Protein AF-K6H5B5-F1 (afdb_monomer)

Organism: NCBI:txid1206767

Structure (mmCIF, N/CA/C/O backbone):
data_AF-K6H5B5-F1
#
_entry.id   AF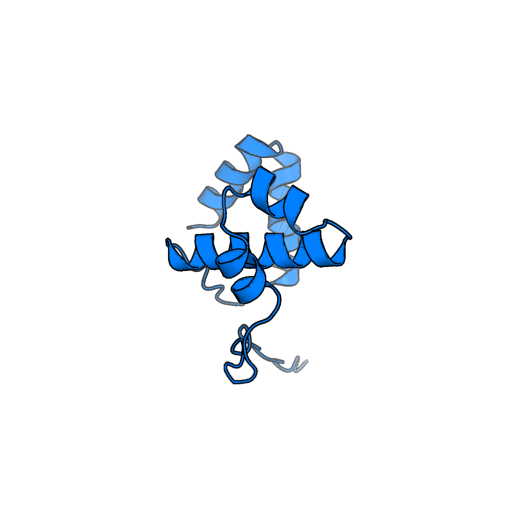-K6H5B5-F1
#
loop_
_atom_site.group_PDB
_atom_site.id
_atom_site.type_symbol
_atom_site.label_atom_id
_atom_site.label_alt_id
_atom_site.label_comp_id
_atom_site.label_asym_id
_atom_site.label_entity_id
_atom_site.label_seq_id
_atom_site.pdbx_PDB_ins_code
_atom_site.Cartn_x
_atom_site.Cartn_y
_atom_site.Cartn_z
_atom_site.occupancy
_atom_site.B_iso_or_equiv
_atom_site.auth_seq_id
_atom_site.auth_comp_id
_atom_site.auth_asym_id
_atom_site.auth_atom_id
_atom_site.pdbx_PDB_model_num
ATOM 1 N N . MET A 1 1 ? 9.697 7.906 -14.577 1.00 63.16 1 MET A N 1
ATOM 2 C CA . MET A 1 1 ? 10.777 6.985 -14.190 1.00 63.16 1 MET A CA 1
ATOM 3 C C . MET A 1 1 ? 11.055 6.104 -15.389 1.00 63.16 1 MET A C 1
ATOM 5 O O . MET A 1 1 ? 10.096 5.621 -15.984 1.00 63.16 1 MET A O 1
ATOM 9 N N . ARG A 1 2 ? 12.317 5.994 -15.797 1.00 74.75 2 ARG A N 1
ATOM 10 C CA . ARG A 1 2 ? 12.761 5.108 -16.884 1.00 74.75 2 ARG A CA 1
ATOM 11 C C . ARG A 1 2 ? 13.079 3.713 -16.332 1.00 74.75 2 ARG A C 1
ATOM 13 O O . ARG A 1 2 ? 13.318 3.569 -15.139 1.00 74.75 2 ARG A O 1
ATOM 20 N N . GLU A 1 3 ? 13.104 2.703 -17.197 1.00 70.75 3 GLU A N 1
ATOM 21 C CA . GLU A 1 3 ? 13.356 1.297 -16.833 1.00 70.75 3 GLU A CA 1
ATOM 22 C C . GLU A 1 3 ? 14.660 1.104 -16.036 1.00 70.75 3 GLU A C 1
ATOM 24 O O . GLU A 1 3 ? 14.639 0.533 -14.950 1.00 70.75 3 GLU A O 1
ATOM 29 N N . ALA A 1 4 ? 15.764 1.703 -16.495 1.00 73.94 4 ALA A N 1
ATOM 30 C CA . ALA A 1 4 ? 17.057 1.645 -15.804 1.00 73.94 4 ALA A CA 1
ATOM 31 C C . ALA A 1 4 ? 17.040 2.294 -14.403 1.00 73.94 4 ALA A C 1
ATOM 33 O O . ALA A 1 4 ? 17.745 1.858 -13.496 1.00 73.94 4 ALA A O 1
ATOM 34 N N . GLU A 1 5 ? 16.219 3.330 -14.200 1.00 77.31 5 GLU A N 1
ATOM 35 C CA . GLU A 1 5 ? 16.060 3.969 -12.885 1.00 77.31 5 GLU A CA 1
ATOM 36 C C . GLU A 1 5 ? 15.287 3.054 -11.921 1.00 77.31 5 GLU A C 1
ATOM 38 O O . GLU A 1 5 ? 15.581 3.016 -10.723 1.00 77.31 5 GLU A O 1
ATOM 43 N N . LEU A 1 6 ? 14.310 2.301 -12.441 1.00 74.50 6 LEU A N 1
ATOM 44 C CA . LEU A 1 6 ? 13.539 1.323 -11.674 1.00 74.50 6 LEU A CA 1
ATOM 45 C C . LEU A 1 6 ? 14.406 0.123 -11.277 1.00 74.50 6 LEU A C 1
ATOM 47 O O . LEU A 1 6 ? 14.396 -0.258 -10.108 1.00 74.50 6 LEU A O 1
ATOM 51 N N . GLU A 1 7 ? 15.198 -0.416 -12.206 1.00 73.56 7 GLU A N 1
ATOM 52 C CA . GLU A 1 7 ? 16.155 -1.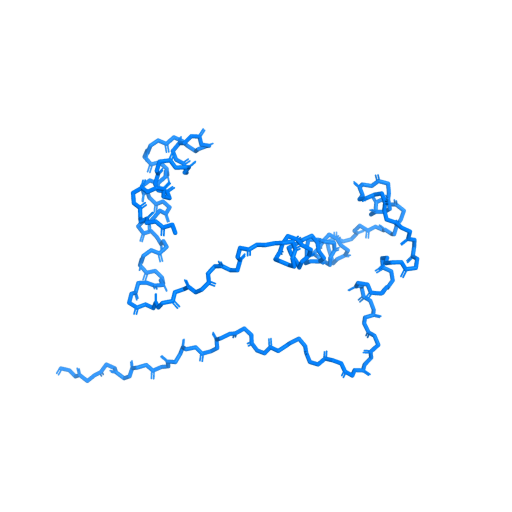498 -11.940 1.00 73.56 7 GLU A CA 1
ATOM 53 C C . GLU A 1 7 ? 17.151 -1.101 -10.844 1.00 73.56 7 GLU A C 1
ATOM 55 O O . GLU A 1 7 ? 17.297 -1.810 -9.850 1.00 73.56 7 GLU A O 1
ATOM 60 N N . ALA A 1 8 ? 17.758 0.085 -10.958 1.00 76.19 8 ALA A N 1
ATOM 61 C CA . ALA A 1 8 ? 18.698 0.596 -9.963 1.00 76.19 8 ALA A CA 1
ATOM 62 C C . ALA A 1 8 ? 18.052 0.821 -8.582 1.00 76.19 8 ALA A C 1
ATOM 64 O O . ALA A 1 8 ? 18.702 0.641 -7.551 1.00 76.19 8 ALA A O 1
ATOM 65 N N . THR A 1 9 ? 16.773 1.208 -8.538 1.00 78.56 9 THR A N 1
ATOM 66 C CA . THR A 1 9 ? 16.026 1.389 -7.280 1.00 78.56 9 THR A CA 1
ATOM 67 C C . THR A 1 9 ? 15.674 0.045 -6.638 1.00 78.56 9 THR A C 1
ATOM 69 O O . THR A 1 9 ? 15.803 -0.120 -5.425 1.00 78.56 9 THR A O 1
ATOM 72 N N . LEU A 1 10 ? 15.257 -0.936 -7.441 1.00 74.62 10 LEU A N 1
ATOM 73 C CA . LEU A 1 10 ? 14.962 -2.290 -6.971 1.00 74.62 10 LEU A CA 1
ATOM 74 C C . LEU A 1 10 ? 16.232 -2.998 -6.486 1.00 74.62 10 LEU A C 1
ATOM 76 O O . LEU A 1 10 ? 16.208 -3.636 -5.433 1.00 74.62 10 LEU A O 1
ATOM 80 N N . ALA A 1 11 ? 17.354 -2.818 -7.187 1.00 76.50 11 ALA A N 1
ATOM 81 C CA . ALA A 1 11 ? 18.638 -3.419 -6.835 1.00 76.50 11 ALA A CA 1
ATOM 82 C C . ALA A 1 11 ? 19.135 -2.979 -5.449 1.00 76.50 11 ALA A C 1
ATOM 84 O O . ALA A 1 11 ? 19.712 -3.790 -4.729 1.00 76.50 11 ALA A O 1
ATOM 85 N N . GLN A 1 12 ? 18.845 -1.741 -5.031 1.00 80.31 12 GLN A N 1
ATOM 86 C CA . GLN A 1 12 ? 19.185 -1.241 -3.690 1.00 80.31 12 GLN A CA 1
ATOM 87 C C . GLN A 1 12 ? 18.436 -1.961 -2.559 1.00 80.31 12 GLN A C 1
ATOM 89 O O . GLN A 1 12 ? 18.930 -1.998 -1.437 1.00 80.31 12 GLN A O 1
ATOM 94 N N . SER A 1 13 ? 17.248 -2.514 -2.829 1.00 76.12 13 SER A N 1
ATOM 95 C CA . SER A 1 13 ? 16.412 -3.168 -1.809 1.00 76.12 13 SER A CA 1
ATOM 96 C C . SER A 1 13 ? 16.452 -4.697 -1.871 1.00 76.12 13 SER A C 1
ATOM 98 O O . SER A 1 13 ? 16.242 -5.348 -0.853 1.00 76.12 13 SER A O 1
ATOM 100 N N . LEU A 1 14 ? 16.676 -5.270 -3.057 1.00 77.38 14 LEU A N 1
ATOM 101 C CA . LEU A 1 14 ? 16.515 -6.705 -3.327 1.00 77.38 14 LEU A CA 1
ATOM 102 C C . LEU A 1 14 ? 17.802 -7.379 -3.835 1.00 77.38 14 LEU A C 1
ATOM 104 O O . LEU A 1 14 ? 17.866 -8.604 -3.871 1.00 77.38 14 LEU A O 1
ATOM 108 N N . GLY A 1 15 ? 18.823 -6.604 -4.217 1.00 82.44 15 GLY A N 1
ATOM 109 C CA . GLY A 1 15 ? 19.993 -7.097 -4.948 1.00 82.44 15 GLY A CA 1
ATOM 110 C C . GLY A 1 15 ? 19.773 -7.131 -6.466 1.00 82.44 15 GLY A C 1
ATOM 111 O O . GLY A 1 15 ? 18.640 -7.129 -6.949 1.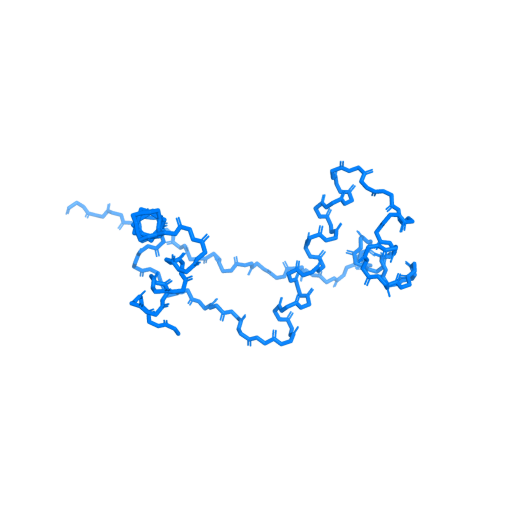00 82.44 15 GLY A O 1
ATOM 112 N N . ALA A 1 16 ? 20.869 -7.125 -7.232 1.00 81.12 16 ALA A N 1
ATOM 113 C CA . ALA A 1 16 ? 20.841 -6.921 -8.685 1.00 81.12 16 ALA A CA 1
ATOM 114 C C . ALA A 1 16 ? 20.088 -8.026 -9.452 1.00 81.12 16 ALA A C 1
ATOM 116 O O . ALA A 1 16 ? 19.246 -7.718 -10.291 1.00 81.12 16 ALA A O 1
ATOM 117 N N . GLU A 1 17 ? 20.329 -9.301 -9.133 1.00 82.81 17 GLU A N 1
ATOM 118 C CA . GLU A 1 17 ? 19.663 -10.420 -9.819 1.00 82.81 17 GLU A CA 1
ATOM 119 C C . GLU A 1 17 ? 18.154 -10.458 -9.549 1.00 82.81 17 GLU A C 1
ATOM 121 O O . GLU A 1 17 ? 17.354 -10.595 -10.474 1.00 82.81 17 GLU A O 1
ATOM 126 N N . ALA A 1 18 ? 17.744 -10.270 -8.291 1.00 78.62 18 ALA A N 1
ATOM 127 C CA . ALA A 1 18 ? 16.331 -10.256 -7.920 1.00 78.62 18 ALA A CA 1
ATOM 128 C C . ALA A 1 18 ? 15.592 -9.045 -8.511 1.00 78.62 18 ALA A C 1
ATOM 130 O O . ALA A 1 18 ? 14.430 -9.155 -8.901 1.00 78.62 18 ALA A O 1
ATOM 131 N N . ALA A 1 19 ? 16.267 -7.897 -8.616 1.00 77.75 19 ALA A N 1
ATOM 132 C CA . ALA A 1 19 ? 15.730 -6.714 -9.276 1.00 77.75 19 ALA A CA 1
ATOM 133 C C . ALA A 1 19 ? 15.500 -6.947 -10.773 1.00 77.75 19 ALA A C 1
ATOM 135 O O . ALA A 1 19 ? 14.433 -6.594 -11.278 1.00 77.75 19 ALA A O 1
ATOM 136 N N . ARG A 1 20 ? 16.459 -7.586 -11.456 1.00 78.25 20 ARG A N 1
ATOM 137 C CA . ARG A 1 20 ? 16.340 -7.944 -12.873 1.00 78.25 20 ARG A CA 1
ATOM 138 C C . ARG A 1 20 ? 15.179 -8.906 -13.109 1.00 78.25 20 ARG A C 1
ATOM 140 O O . ARG A 1 20 ? 14.308 -8.616 -13.920 1.00 78.25 20 ARG A O 1
ATOM 147 N N . ALA A 1 21 ? 15.104 -9.985 -12.333 1.00 84.56 21 ALA A N 1
ATOM 148 C CA . ALA A 1 21 ? 14.027 -10.966 -12.450 1.00 84.56 21 ALA A CA 1
ATOM 149 C C . ALA A 1 21 ? 12.638 -10.354 -12.181 1.00 84.56 21 ALA A C 1
ATOM 151 O O . ALA A 1 21 ? 11.669 -10.663 -12.875 1.00 84.56 21 ALA A O 1
ATOM 152 N N . ALA A 1 22 ? 12.531 -9.456 -11.195 1.00 80.25 22 ALA A N 1
ATOM 153 C CA . ALA A 1 22 ? 11.290 -8.737 -10.917 1.00 80.25 22 ALA A CA 1
ATOM 154 C C . ALA A 1 22 ? 10.895 -7.798 -12.066 1.00 80.25 22 ALA A C 1
ATOM 156 O O . ALA A 1 22 ? 9.712 -7.692 -12.393 1.00 80.25 22 ALA A O 1
ATOM 157 N N . LEU A 1 23 ? 11.870 -7.129 -12.685 1.00 82.31 23 LEU A N 1
ATOM 158 C CA . LEU A 1 23 ? 11.640 -6.259 -13.832 1.00 82.31 23 LEU A CA 1
ATOM 159 C C . LEU A 1 23 ? 11.177 -7.054 -15.059 1.00 82.31 23 LEU A C 1
ATOM 161 O O . LEU A 1 23 ? 10.173 -6.685 -15.664 1.00 82.31 23 LEU A O 1
ATOM 165 N N . ASP A 1 24 ? 11.835 -8.171 -15.369 1.00 84.44 24 ASP A N 1
ATOM 166 C CA . ASP A 1 24 ? 11.453 -9.044 -16.483 1.00 84.44 24 ASP A CA 1
ATOM 167 C C . ASP A 1 24 ? 10.026 -9.583 -16.301 1.00 84.44 24 ASP A C 1
ATOM 169 O O . ASP A 1 24 ? 9.233 -9.580 -17.242 1.00 84.44 24 ASP A O 1
ATOM 173 N N . ALA A 1 25 ? 9.644 -9.961 -15.077 1.00 84.50 25 ALA A N 1
ATOM 174 C CA . ALA A 1 25 ? 8.278 -10.388 -14.769 1.00 84.50 25 ALA A CA 1
ATOM 175 C C . ALA A 1 25 ? 7.246 -9.257 -14.949 1.00 84.50 25 ALA A C 1
ATOM 177 O O . ALA A 1 25 ? 6.144 -9.492 -15.452 1.00 84.50 25 ALA A O 1
ATOM 178 N N . LEU A 1 26 ? 7.591 -8.023 -14.562 1.00 81.81 26 LEU A N 1
ATOM 179 C CA . LEU A 1 26 ? 6.732 -6.852 -14.766 1.00 81.81 26 LEU A CA 1
ATOM 180 C C . LEU A 1 26 ? 6.552 -6.542 -16.256 1.00 81.81 26 LEU A C 1
ATOM 182 O O . LEU A 1 26 ? 5.425 -6.303 -16.690 1.00 81.81 26 LEU A O 1
ATOM 186 N N . ILE A 1 27 ? 7.633 -6.584 -17.038 1.00 82.38 27 ILE A N 1
ATOM 187 C CA . ILE A 1 27 ? 7.594 -6.385 -18.492 1.00 82.38 27 ILE A CA 1
ATOM 188 C C . ILE A 1 27 ? 6.807 -7.512 -19.164 1.00 82.38 27 ILE A C 1
ATOM 190 O O . ILE A 1 27 ? 5.990 -7.238 -20.032 1.00 82.38 27 ILE A O 1
ATOM 194 N N . ALA A 1 28 ? 6.977 -8.766 -18.753 1.00 84.88 28 ALA A N 1
ATOM 195 C CA . ALA A 1 28 ? 6.230 -9.880 -19.333 1.00 84.88 28 ALA A CA 1
ATOM 196 C C . ALA A 1 28 ? 4.716 -9.756 -19.096 1.00 84.88 28 ALA A C 1
ATOM 198 O O . ALA A 1 28 ? 3.923 -10.051 -19.986 1.00 84.88 28 ALA A O 1
ATOM 199 N N . ALA A 1 29 ? 4.303 -9.302 -17.909 1.00 79.38 29 ALA A N 1
ATOM 200 C CA . ALA A 1 29 ? 2.887 -9.197 -17.569 1.00 79.38 29 ALA A CA 1
ATOM 201 C C . ALA A 1 29 ? 2.223 -7.886 -18.044 1.00 79.38 29 ALA A C 1
ATOM 203 O O . ALA A 1 29 ? 1.005 -7.859 -18.212 1.00 79.38 29 ALA A O 1
ATOM 204 N N . TRP A 1 30 ? 2.986 -6.802 -18.239 1.00 78.12 30 TRP A N 1
ATOM 205 C CA . TRP A 1 30 ? 2.441 -5.456 -18.503 1.00 78.12 30 TRP A CA 1
ATOM 206 C C . TRP A 1 30 ? 3.136 -4.714 -19.658 1.00 78.12 30 TRP A C 1
ATOM 208 O O . TRP A 1 30 ? 2.849 -3.541 -19.908 1.00 78.12 30 TRP A O 1
ATOM 218 N N . GLY A 1 31 ? 4.062 -5.367 -20.358 1.00 76.50 31 GLY A N 1
ATOM 219 C CA . GLY A 1 31 ? 4.804 -4.815 -21.488 1.00 76.50 31 GLY A CA 1
ATOM 220 C C . GLY A 1 31 ? 3.884 -4.426 -22.643 1.00 76.50 31 GLY A C 1
ATOM 221 O O . GLY A 1 31 ? 2.852 -5.045 -22.877 1.00 76.50 31 GLY A O 1
ATOM 222 N N . GLY A 1 32 ? 4.233 -3.346 -23.344 1.00 74.38 32 GLY A N 1
ATOM 223 C CA . GLY A 1 32 ? 3.396 -2.763 -24.402 1.00 74.38 32 GLY A CA 1
ATOM 224 C C . GLY A 1 32 ? 2.295 -1.819 -23.899 1.00 74.38 32 GLY A C 1
ATOM 225 O O . GLY A 1 32 ? 1.763 -1.038 -24.686 1.00 74.38 32 GLY A O 1
ATOM 226 N N . CYS A 1 33 ? 2.001 -1.802 -22.594 1.00 70.00 33 CYS A N 1
ATOM 227 C CA . CYS A 1 33 ? 1.041 -0.877 -21.993 1.00 70.00 33 CYS A CA 1
ATOM 228 C C . CYS A 1 33 ? 1.730 0.360 -21.397 1.00 70.00 33 CYS A C 1
ATOM 230 O O . CYS A 1 33 ? 2.753 0.275 -20.716 1.00 70.00 33 CYS A O 1
ATOM 232 N N . ARG A 1 34 ? 1.127 1.543 -21.583 1.00 69.31 34 ARG A N 1
ATOM 233 C CA . ARG A 1 34 ? 1.539 2.755 -20.860 1.00 69.31 34 ARG A CA 1
ATOM 234 C C . ARG A 1 34 ? 0.950 2.729 -19.452 1.00 69.31 34 ARG A C 1
ATOM 236 O O . ARG A 1 34 ? -0.234 2.995 -19.263 1.00 69.31 34 ARG A O 1
ATOM 243 N N . LEU A 1 35 ? 1.799 2.459 -18.468 1.00 66.44 35 LEU A N 1
ATOM 244 C CA . LEU A 1 35 ? 1.451 2.564 -17.056 1.00 66.44 35 LEU A CA 1
ATOM 245 C C . LEU A 1 35 ? 1.602 4.007 -16.566 1.00 66.44 35 LEU A C 1
ATOM 247 O O . LEU A 1 35 ? 2.710 4.539 -16.490 1.00 66.44 35 LEU A O 1
ATOM 251 N N . ASP A 1 36 ? 0.486 4.638 -16.201 1.00 65.06 36 ASP A N 1
ATOM 252 C CA . ASP A 1 36 ? 0.527 5.860 -15.399 1.00 65.06 36 ASP A CA 1
ATOM 253 C C . ASP A 1 36 ? 0.754 5.467 -13.937 1.00 65.06 36 ASP A C 1
ATOM 255 O O . ASP A 1 36 ? -0.105 4.851 -13.302 1.00 65.06 36 ASP A O 1
ATOM 259 N N . ILE A 1 37 ? 1.947 5.765 -13.419 1.00 67.44 37 ILE A N 1
ATOM 260 C CA . ILE A 1 37 ? 2.262 5.585 -12.003 1.00 67.44 37 ILE A CA 1
ATOM 261 C C . ILE A 1 37 ? 1.944 6.912 -11.316 1.00 67.44 37 ILE A C 1
ATOM 263 O O . ILE A 1 37 ? 2.758 7.839 -11.391 1.00 67.44 37 ILE A O 1
ATOM 267 N N . PRO A 1 38 ? 0.798 7.031 -10.618 1.00 63.88 38 PRO A N 1
ATOM 268 C CA . PRO A 1 38 ? 0.438 8.273 -9.969 1.00 63.88 38 PRO A CA 1
ATOM 269 C C . PRO A 1 38 ? 1.485 8.606 -8.904 1.00 63.88 38 PRO A C 1
ATOM 271 O O . PRO A 1 38 ? 1.613 7.944 -7.871 1.00 63.88 38 PRO A O 1
ATOM 274 N N . ASN A 1 39 ? 2.238 9.663 -9.169 1.00 63.03 39 ASN A N 1
ATOM 275 C CA . ASN A 1 39 ? 3.223 10.270 -8.291 1.00 63.03 39 ASN A CA 1
ATOM 276 C C . ASN A 1 39 ? 2.521 11.411 -7.537 1.00 63.03 39 ASN A C 1
ATOM 278 O O . ASN A 1 39 ? 2.001 12.338 -8.151 1.00 63.03 39 ASN A O 1
ATOM 282 N N . GLY A 1 40 ? 2.453 11.334 -6.204 1.00 78.56 40 GLY A N 1
ATOM 283 C CA . GLY A 1 40 ? 1.949 12.451 -5.404 1.00 78.56 40 GLY A CA 1
ATOM 284 C C . GLY A 1 40 ? 1.359 12.075 -4.049 1.00 78.56 40 GLY A C 1
ATOM 285 O O . GLY A 1 40 ? 1.241 10.905 -3.673 1.00 78.56 40 GLY A O 1
ATOM 286 N N . THR A 1 41 ? 0.958 13.099 -3.296 1.00 79.19 41 THR A N 1
ATOM 287 C CA . THR A 1 41 ? 0.312 12.966 -1.977 1.00 79.19 41 THR A CA 1
ATOM 288 C C . THR A 1 41 ? -0.993 12.172 -2.055 1.00 79.19 41 THR A C 1
ATOM 290 O O . THR A 1 41 ? -1.258 11.334 -1.194 1.00 79.19 41 THR A O 1
ATOM 293 N N . ALA A 1 42 ? -1.776 12.363 -3.121 1.00 77.38 42 ALA A N 1
ATOM 294 C CA . ALA A 1 42 ? -3.006 11.613 -3.365 1.00 77.38 42 ALA A CA 1
ATOM 295 C C . ALA A 1 42 ? -2.747 10.110 -3.564 1.00 77.38 42 ALA A C 1
ATOM 297 O O . ALA A 1 42 ? -3.489 9.288 -3.028 1.00 77.38 42 ALA A O 1
ATOM 298 N N . SER A 1 43 ? -1.679 9.749 -4.280 1.00 78.50 43 SER A N 1
ATOM 299 C CA . SER A 1 43 ? -1.279 8.354 -4.496 1.00 78.50 43 SER A CA 1
ATOM 300 C C . SER A 1 43 ? -0.829 7.689 -3.197 1.00 78.50 43 SER A C 1
ATOM 302 O O . SER A 1 43 ? -1.350 6.639 -2.819 1.00 78.50 43 SER A O 1
ATOM 304 N N . ARG A 1 44 ? 0.037 8.364 -2.426 1.00 83.88 44 ARG A N 1
ATOM 305 C CA . ARG A 1 44 ? 0.463 7.904 -1.092 1.00 83.88 44 ARG A CA 1
ATOM 306 C C . ARG A 1 44 ? -0.722 7.685 -0.154 1.00 83.88 44 ARG A C 1
ATOM 308 O O . ARG A 1 44 ? -0.796 6.658 0.517 1.00 83.88 44 ARG A O 1
ATOM 315 N N . LYS A 1 45 ? -1.686 8.611 -0.156 1.00 85.56 45 LYS A N 1
ATOM 316 C CA . LYS A 1 45 ? -2.927 8.476 0.613 1.00 85.56 45 LYS A CA 1
ATOM 317 C C . LYS A 1 45 ? -3.739 7.257 0.170 1.00 85.56 45 LYS A C 1
ATOM 319 O O . LYS A 1 45 ? -4.142 6.472 1.019 1.00 85.56 45 LYS A O 1
ATOM 324 N N . ARG A 1 46 ? -3.942 7.061 -1.139 1.00 84.62 46 ARG A N 1
ATOM 325 C CA . ARG A 1 46 ? -4.663 5.891 -1.674 1.00 84.62 46 ARG A CA 1
ATOM 326 C C . ARG A 1 46 ? -3.981 4.575 -1.300 1.00 84.62 46 ARG A C 1
ATOM 328 O O . ARG A 1 46 ? -4.682 3.646 -0.911 1.00 84.62 46 ARG A O 1
ATOM 335 N N . ARG A 1 47 ? -2.646 4.512 -1.373 1.00 87.56 47 ARG A N 1
ATOM 336 C CA . ARG A 1 47 ? -1.857 3.337 -0.973 1.00 87.56 47 ARG A CA 1
ATOM 337 C C . ARG A 1 47 ? -2.058 3.012 0.506 1.00 87.56 47 ARG A C 1
ATOM 339 O O . ARG A 1 47 ? -2.409 1.882 0.825 1.00 87.56 47 ARG A O 1
ATOM 346 N N . ARG A 1 48 ? -1.921 4.005 1.390 1.00 90.94 48 ARG A N 1
ATOM 347 C CA . ARG A 1 48 ? -2.176 3.840 2.830 1.00 90.94 48 ARG A CA 1
ATOM 348 C C . ARG A 1 48 ? -3.609 3.376 3.098 1.00 90.94 48 ARG A C 1
ATOM 350 O O . ARG A 1 48 ? -3.818 2.429 3.844 1.00 90.94 48 ARG A O 1
ATOM 357 N N . ASP A 1 49 ? -4.597 4.012 2.472 1.00 91.12 49 ASP A N 1
ATOM 358 C CA . ASP A 1 49 ? -6.009 3.668 2.666 1.00 91.12 49 ASP A CA 1
ATOM 359 C C . ASP A 1 49 ? -6.320 2.242 2.149 1.00 91.12 49 ASP A C 1
ATOM 361 O O . ASP A 1 49 ? -7.147 1.537 2.728 1.00 91.12 49 ASP A O 1
ATOM 365 N N . ALA A 1 50 ? -5.650 1.785 1.083 1.00 89.88 50 ALA A N 1
ATOM 366 C CA . ALA A 1 50 ? -5.738 0.405 0.602 1.00 89.88 50 ALA A CA 1
ATOM 367 C C . ALA A 1 50 ? -5.090 -0.594 1.572 1.00 89.88 50 ALA A C 1
ATOM 369 O O . ALA A 1 50 ? -5.658 -1.658 1.809 1.00 89.88 50 ALA A O 1
ATOM 370 N N . GLU A 1 51 ? -3.951 -0.243 2.169 1.00 92.00 51 GLU A N 1
ATOM 371 C CA . GLU A 1 51 ? -3.285 -1.077 3.172 1.00 92.00 51 GLU A CA 1
ATOM 372 C C . GLU A 1 51 ? -4.130 -1.225 4.444 1.00 92.00 51 GLU A C 1
ATOM 374 O O . GLU A 1 51 ? -4.302 -2.339 4.932 1.00 92.00 51 GLU A O 1
ATOM 379 N N . ILE A 1 52 ? -4.742 -0.134 4.919 1.00 92.06 52 ILE A N 1
ATOM 380 C CA . ILE A 1 52 ? -5.688 -0.149 6.048 1.00 92.06 52 ILE A CA 1
ATOM 381 C C . ILE A 1 52 ? -6.856 -1.102 5.758 1.00 92.06 52 ILE A C 1
ATOM 383 O O . ILE A 1 52 ? -7.202 -1.931 6.599 1.00 92.06 52 ILE A O 1
ATOM 387 N N . ARG A 1 53 ? -7.440 -1.037 4.551 1.00 92.00 53 ARG A N 1
ATOM 388 C CA . ARG A 1 53 ? -8.513 -1.960 4.138 1.00 92.00 53 ARG A CA 1
ATOM 389 C C . ARG A 1 53 ? -8.050 -3.414 4.084 1.00 92.00 53 ARG A C 1
ATOM 391 O O . ARG A 1 53 ? -8.815 -4.294 4.468 1.00 92.00 53 ARG A O 1
ATOM 398 N N . ARG A 1 54 ? -6.828 -3.668 3.604 1.00 92.00 54 ARG A N 1
ATOM 399 C CA . ARG A 1 54 ? -6.246 -5.015 3.564 1.00 92.00 54 ARG A CA 1
ATOM 400 C C . ARG A 1 54 ? -6.067 -5.567 4.977 1.00 92.00 54 ARG A C 1
ATOM 402 O O . ARG A 1 54 ? -6.623 -6.611 5.268 1.00 92.00 54 ARG A O 1
ATOM 409 N N . ARG A 1 55 ? -5.406 -4.832 5.875 1.00 89.75 55 ARG A N 1
ATOM 410 C CA . ARG A 1 55 ? -5.186 -5.267 7.266 1.00 89.75 55 ARG A CA 1
ATOM 411 C C . ARG A 1 55 ? -6.486 -5.523 8.023 1.00 89.75 55 ARG A C 1
ATOM 413 O O . ARG A 1 55 ? -6.579 -6.505 8.744 1.00 89.75 55 ARG A O 1
ATOM 420 N N . HIS A 1 56 ? -7.497 -4.676 7.831 1.00 91.31 56 HIS A N 1
ATOM 421 C CA . HIS A 1 56 ? -8.819 -4.902 8.419 1.00 91.31 56 HIS A CA 1
ATOM 422 C C . HIS A 1 56 ? -9.477 -6.184 7.885 1.00 91.31 56 HIS A C 1
ATOM 424 O O . HIS A 1 56 ? -10.096 -6.922 8.642 1.00 91.31 56 HIS A O 1
ATOM 430 N N . ARG A 1 57 ? -9.331 -6.477 6.583 1.00 89.56 57 ARG A N 1
ATOM 431 C CA . ARG A 1 57 ? -9.794 -7.744 5.991 1.00 89.56 57 ARG A CA 1
ATOM 432 C C . 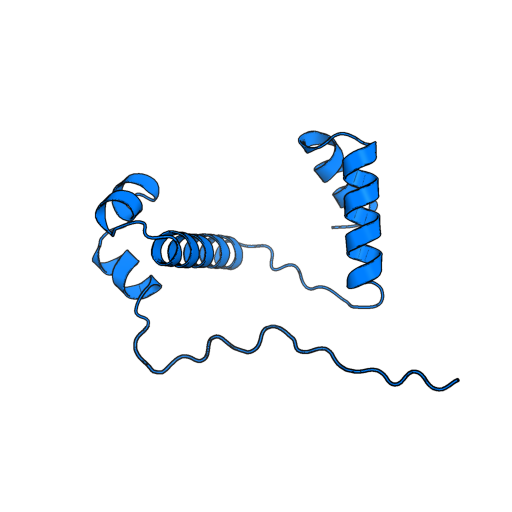ARG A 1 57 ? -9.024 -8.947 6.541 1.00 89.56 57 ARG A C 1
ATOM 434 O O . ARG A 1 57 ? -9.629 -9.990 6.746 1.00 89.56 57 ARG A O 1
ATOM 441 N N . ASP A 1 58 ? -7.735 -8.773 6.812 1.00 91.06 58 ASP A N 1
ATOM 442 C CA . ASP A 1 58 ? -6.867 -9.784 7.424 1.00 91.06 58 ASP A CA 1
ATOM 443 C C . ASP A 1 58 ? -7.133 -9.955 8.942 1.00 91.06 58 ASP A C 1
ATOM 445 O O . ASP A 1 58 ? -6.488 -10.775 9.587 1.00 91.06 58 ASP A O 1
ATOM 449 N N . GLY A 1 59 ? -8.087 -9.206 9.518 1.00 90.94 59 GLY A N 1
ATOM 450 C CA . GLY A 1 59 ? -8.560 -9.367 10.898 1.00 90.94 59 GLY A CA 1
ATOM 451 C C . GLY A 1 59 ? -8.052 -8.331 11.904 1.00 90.94 59 GLY A C 1
ATOM 452 O O . GLY A 1 59 ? -8.358 -8.449 13.088 1.00 90.94 59 GLY A O 1
ATOM 453 N N . ALA A 1 60 ? -7.301 -7.311 11.477 1.00 90.44 60 ALA A N 1
ATOM 454 C CA . ALA A 1 60 ? -6.876 -6.239 12.378 1.00 90.44 60 ALA A CA 1
ATOM 455 C C . ALA A 1 60 ? -8.073 -5.398 12.852 1.00 90.44 60 ALA A C 1
ATOM 457 O O . ALA A 1 60 ? -8.857 -4.899 12.038 1.00 90.44 60 ALA A O 1
ATOM 458 N N . ASP A 1 61 ? -8.179 -5.198 14.166 1.00 91.19 61 ASP A N 1
ATOM 459 C CA . ASP A 1 61 ? -9.219 -4.363 14.758 1.00 91.19 61 ASP A CA 1
ATOM 460 C C . ASP A 1 61 ? -8.935 -2.853 14.598 1.00 91.19 61 ASP A C 1
ATOM 462 O O . ASP A 1 61 ? -7.867 -2.410 14.162 1.00 91.19 61 ASP A O 1
ATOM 466 N N . LEU A 1 62 ? -9.930 -2.029 14.936 1.00 89.50 62 LEU A N 1
ATOM 467 C CA . LEU A 1 62 ? -9.825 -0.572 14.828 1.00 89.50 62 LEU A CA 1
ATOM 468 C C . LEU A 1 62 ? -8.766 0.030 15.764 1.00 89.50 62 LEU A C 1
ATOM 470 O O . LEU A 1 62 ? -8.183 1.055 15.411 1.00 89.50 62 LEU A O 1
ATOM 474 N N . PHE A 1 63 ? -8.510 -0.582 16.921 1.00 91.56 63 PHE A N 1
ATOM 475 C CA . PHE A 1 63 ? -7.543 -0.079 17.896 1.00 91.56 63 PHE A CA 1
ATOM 476 C C . PHE A 1 63 ? -6.114 -0.291 17.397 1.00 91.56 63 PHE A C 1
ATOM 478 O O . PHE A 1 63 ? -5.336 0.659 17.351 1.00 91.56 63 PHE A O 1
ATOM 485 N N . ALA A 1 64 ? -5.809 -1.488 16.901 1.00 90.88 64 ALA A N 1
ATOM 486 C CA . ALA A 1 64 ? -4.539 -1.818 16.273 1.00 90.88 64 ALA A CA 1
ATOM 487 C C . ALA A 1 64 ? -4.259 -0.912 15.065 1.00 90.88 64 ALA A C 1
ATOM 489 O O . ALA A 1 64 ? -3.151 -0.399 14.905 1.00 90.88 64 ALA A O 1
ATOM 490 N N . LEU A 1 65 ? -5.272 -0.649 14.231 1.00 91.38 65 LEU A N 1
ATOM 491 C CA . LEU A 1 65 ? -5.135 0.261 13.091 1.00 91.38 65 LEU A CA 1
ATOM 492 C C . LEU A 1 65 ? -4.918 1.717 13.525 1.00 91.38 65 LEU A C 1
ATOM 494 O O . LEU A 1 65 ? -4.142 2.437 12.893 1.00 91.38 65 L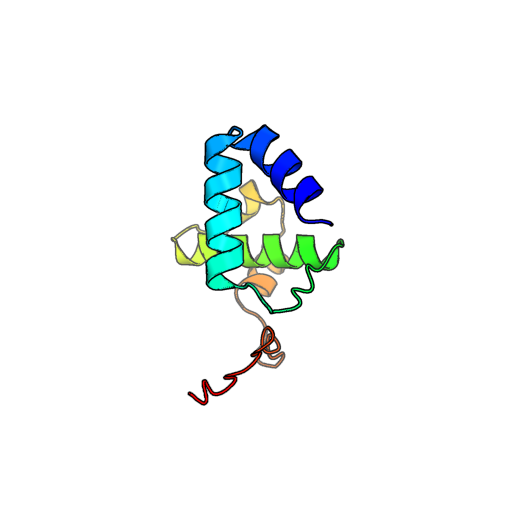EU A O 1
ATOM 498 N N . ARG A 1 66 ? -5.581 2.174 14.589 1.00 92.31 66 ARG A N 1
ATOM 499 C CA . ARG A 1 66 ? -5.376 3.518 15.141 1.00 92.31 66 ARG A CA 1
ATOM 500 C C . ARG A 1 66 ? -3.952 3.684 15.643 1.00 92.31 66 ARG A C 1
ATOM 502 O O . ARG A 1 66 ? -3.296 4.646 15.253 1.00 92.31 66 ARG A O 1
ATOM 509 N N . ASP A 1 67 ? -3.490 2.754 16.467 1.00 91.38 67 ASP A N 1
ATOM 510 C CA . ASP A 1 67 ? -2.175 2.835 17.096 1.00 91.38 67 ASP A CA 1
ATOM 511 C C . ASP A 1 67 ? -1.065 2.734 16.039 1.00 91.38 67 ASP A C 1
ATOM 513 O O . ASP A 1 67 ? -0.076 3.461 16.097 1.00 91.38 67 ASP A O 1
ATOM 517 N N . GLN A 1 68 ? -1.272 1.922 14.998 1.00 90.88 68 GLN A N 1
ATOM 518 C CA . GLN A 1 68 ? -0.315 1.786 13.908 1.00 90.88 68 GLN A CA 1
ATOM 519 C C . GLN A 1 68 ? -0.241 3.017 12.988 1.00 90.88 68 GLN A C 1
ATOM 521 O O . GLN A 1 68 ? 0.846 3.400 12.552 1.00 90.88 68 GLN A O 1
ATOM 526 N N . TYR A 1 69 ? -1.383 3.603 12.618 1.00 89.81 69 TYR A N 1
ATOM 527 C CA . TYR A 1 69 ? -1.436 4.665 11.605 1.00 89.81 69 TYR A CA 1
ATOM 528 C C . TYR A 1 69 ? -1.600 6.077 12.187 1.00 89.81 69 TYR A C 1
ATOM 530 O O . TYR A 1 69 ? -1.560 7.047 11.427 1.00 89.81 69 TYR A O 1
ATOM 538 N N . GLY A 1 70 ? -1.811 6.215 13.500 1.00 90.75 70 GLY A N 1
ATOM 539 C CA . GLY A 1 70 ? -2.030 7.496 14.179 1.00 90.75 70 GLY A CA 1
ATOM 540 C C . GLY A 1 70 ? -3.287 8.239 13.707 1.00 90.75 70 GLY A C 1
ATOM 541 O O . GLY A 1 70 ? -3.339 9.468 13.742 1.00 90.75 70 GLY A O 1
ATOM 542 N N . LEU A 1 71 ? -4.287 7.518 13.189 1.00 90.00 71 LEU A N 1
ATOM 543 C CA . LEU A 1 71 ? -5.512 8.092 12.624 1.00 90.00 71 LEU A CA 1
ATOM 544 C C . LEU A 1 71 ? -6.676 7.979 13.601 1.00 90.00 71 LEU A C 1
ATOM 546 O O . LEU A 1 71 ? -6.851 6.947 14.228 1.00 90.00 71 LEU A O 1
ATOM 550 N N . SER A 1 72 ? -7.542 8.992 13.652 1.00 90.75 72 SER A N 1
ATOM 551 C CA . SER A 1 72 ? -8.755 8.915 14.470 1.00 90.75 72 SER A CA 1
ATOM 552 C C . SER A 1 72 ? -9.744 7.863 13.959 1.00 90.75 72 SER A C 1
ATOM 554 O O . SER A 1 72 ? -9.880 7.648 12.749 1.00 90.75 72 SER A O 1
ATOM 556 N N . ASP A 1 73 ? -10.524 7.288 14.873 1.00 89.75 73 ASP A N 1
ATOM 557 C CA . ASP A 1 73 ? -11.568 6.300 14.582 1.00 89.75 73 ASP A CA 1
ATOM 558 C C . ASP A 1 73 ? -12.546 6.775 13.503 1.00 89.75 73 ASP A C 1
ATOM 560 O O . ASP A 1 73 ? -12.911 6.020 12.603 1.00 89.75 73 ASP A O 1
ATOM 564 N N . ARG A 1 74 ? -12.934 8.059 13.529 1.00 90.25 74 ARG A N 1
ATOM 565 C CA . ARG A 1 74 ? -13.787 8.660 12.489 1.00 90.25 74 ARG A CA 1
ATOM 566 C C . ARG A 1 74 ? -13.132 8.577 11.108 1.00 90.25 74 ARG A C 1
ATOM 568 O O . ARG A 1 74 ? -13.814 8.323 10.114 1.00 90.25 74 ARG A O 1
ATOM 575 N N . HIS A 1 75 ? -11.822 8.808 11.031 1.00 90.06 75 HIS A N 1
ATOM 576 C CA . HIS A 1 75 ? -11.076 8.727 9.780 1.00 90.06 75 HIS A CA 1
ATOM 577 C C . HIS A 1 75 ? -10.971 7.278 9.295 1.00 90.06 75 HIS A C 1
ATOM 579 O O . HIS A 1 75 ? -11.219 7.031 8.115 1.00 90.06 75 HIS A O 1
ATOM 585 N N . LEU A 1 76 ? -10.673 6.333 10.192 1.00 91.38 76 LEU A N 1
ATOM 586 C CA . LEU A 1 76 ? -10.622 4.902 9.877 1.00 91.38 76 LEU A CA 1
ATOM 587 C C . LEU A 1 76 ? -11.979 4.393 9.386 1.00 91.38 76 LEU A C 1
ATOM 589 O O . LEU A 1 76 ? -12.056 3.788 8.319 1.00 91.38 76 LEU A O 1
ATOM 593 N N . ARG A 1 7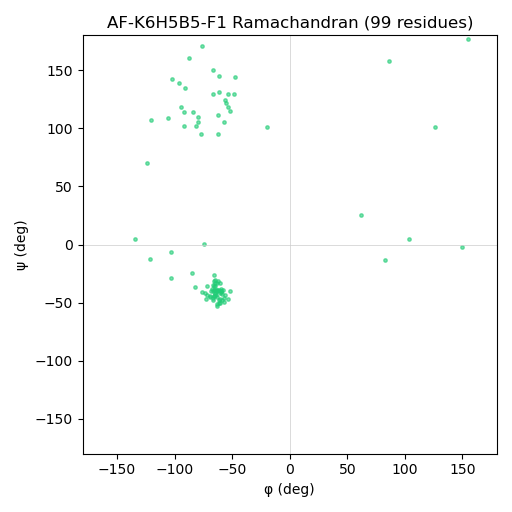7 ? -13.072 4.738 10.076 1.00 90.94 77 ARG A N 1
ATOM 594 C CA . ARG A 1 77 ? -14.435 4.387 9.651 1.00 90.94 77 ARG A CA 1
ATOM 595 C C . ARG A 1 77 ? -14.766 4.921 8.262 1.00 90.94 77 ARG A C 1
ATOM 597 O O . ARG A 1 77 ? -15.352 4.197 7.473 1.00 90.94 77 ARG A O 1
ATOM 604 N N . ARG A 1 78 ? -14.336 6.137 7.911 1.00 89.94 78 ARG A N 1
ATOM 605 C CA . ARG A 1 78 ? -14.526 6.681 6.553 1.00 89.94 78 ARG A CA 1
ATOM 606 C C . ARG A 1 78 ? -13.748 5.906 5.480 1.00 89.94 78 ARG A C 1
ATOM 608 O O . ARG A 1 78 ? -14.184 5.866 4.334 1.00 89.94 78 ARG A O 1
ATOM 615 N N . ILE A 1 79 ? -12.589 5.342 5.825 1.00 90.06 79 ILE A N 1
ATOM 616 C CA . ILE A 1 79 ? -11.763 4.541 4.905 1.00 90.06 79 ILE A CA 1
ATOM 617 C C . ILE A 1 79 ? -12.359 3.141 4.702 1.00 90.06 79 ILE A C 1
ATOM 619 O O . ILE A 1 79 ? -12.341 2.634 3.576 1.00 90.06 79 ILE A O 1
ATOM 623 N N . LEU A 1 80 ? -12.849 2.533 5.786 1.00 89.88 80 LEU A N 1
ATOM 624 C CA . LEU A 1 80 ? -13.369 1.163 5.823 1.00 89.88 80 LEU A CA 1
ATOM 625 C C . LEU A 1 80 ? -14.824 1.067 5.349 1.00 89.88 80 LEU A C 1
ATOM 627 O O . LEU A 1 80 ? -15.178 0.123 4.652 1.00 89.88 80 LEU A O 1
ATOM 631 N N . TYR A 1 81 ? -15.636 2.072 5.673 1.00 87.56 81 TYR A N 1
ATOM 632 C CA . TYR A 1 81 ? -17.066 2.143 5.378 1.00 87.56 81 TYR A CA 1
ATOM 633 C C . TYR A 1 81 ? -17.366 3.429 4.593 1.00 87.56 81 TYR A C 1
ATOM 635 O O . TYR A 1 81 ? -17.924 4.387 5.139 1.00 87.56 81 TYR A O 1
ATOM 643 N N . PRO A 1 82 ? -16.941 3.521 3.321 1.00 76.00 82 PRO A N 1
ATOM 644 C CA . PRO A 1 82 ? -17.300 4.660 2.493 1.00 76.00 82 PRO A CA 1
ATOM 645 C C . PRO A 1 82 ? -18.825 4.710 2.342 1.00 76.00 82 PRO A C 1
ATOM 647 O O . PRO A 1 82 ? -19.450 3.702 2.019 1.00 76.00 82 PRO A O 1
ATOM 650 N N . ALA A 1 83 ? -19.425 5.882 2.571 1.00 68.81 83 ALA A N 1
ATOM 651 C CA . ALA A 1 83 ? -20.845 6.087 2.308 1.00 68.81 83 ALA A CA 1
ATOM 652 C C . ALA A 1 83 ? -21.152 5.695 0.852 1.00 68.81 83 ALA A C 1
ATOM 654 O O . ALA A 1 83 ? -20.439 6.118 -0.066 1.00 68.81 83 ALA A O 1
ATOM 655 N N . HIS A 1 84 ? -22.172 4.856 0.655 1.00 54.91 84 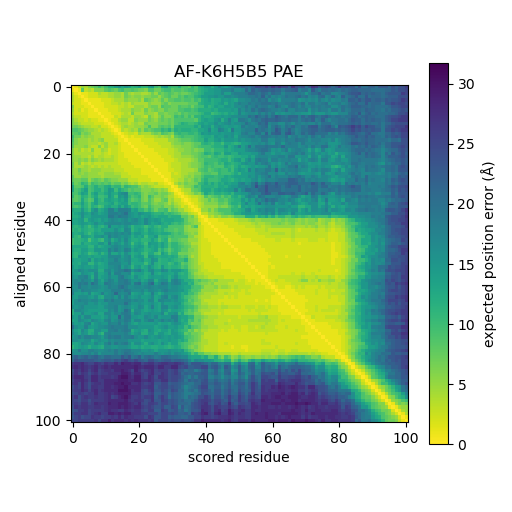HIS A N 1
ATOM 656 C CA . HIS A 1 84 ? -22.615 4.403 -0.662 1.00 54.91 84 HIS A CA 1
ATOM 657 C C . HIS A 1 84 ? -22.842 5.623 -1.567 1.00 54.91 84 HIS A C 1
ATOM 659 O O . HIS A 1 84 ? -23.688 6.460 -1.267 1.00 54.91 84 HIS A O 1
ATOM 665 N N . GLY A 1 85 ? -22.047 5.765 -2.635 1.00 49.41 85 GLY A N 1
ATOM 666 C CA . GLY A 1 85 ? -22.209 6.888 -3.568 1.00 49.41 85 GLY A CA 1
ATOM 667 C C . GLY A 1 85 ? -20.960 7.403 -4.279 1.00 49.41 85 GLY A C 1
ATOM 668 O O . GLY A 1 85 ? -21.085 8.290 -5.118 1.00 49.41 85 GLY A O 1
ATOM 669 N N . ARG A 1 86 ? -19.757 6.871 -4.020 1.00 43.16 86 ARG A N 1
ATOM 670 C CA . ARG A 1 86 ? -18.603 7.169 -4.881 1.00 43.16 86 ARG A CA 1
ATOM 671 C C . ARG A 1 86 ? -18.054 5.884 -5.487 1.00 43.16 86 ARG A C 1
ATOM 673 O O . ARG A 1 86 ? -17.435 5.117 -4.747 1.00 43.16 86 ARG A O 1
ATOM 680 N N . PRO A 1 87 ? -18.254 5.627 -6.794 1.00 44.25 87 PRO A N 1
ATOM 681 C CA . PRO A 1 87 ? -17.540 4.543 -7.441 1.00 44.25 87 PRO A CA 1
ATOM 682 C C . PRO A 1 87 ? -16.046 4.799 -7.235 1.00 44.25 87 PRO A C 1
ATOM 684 O O . PRO A 1 87 ? -15.528 5.882 -7.531 1.00 44.25 87 PRO A O 1
ATOM 687 N N . LEU A 1 88 ? -15.352 3.815 -6.666 1.00 54.28 88 LEU A N 1
ATOM 688 C CA . LEU A 1 88 ? -13.915 3.696 -6.849 1.00 54.28 88 LEU A CA 1
ATOM 689 C C . LEU A 1 88 ? -13.76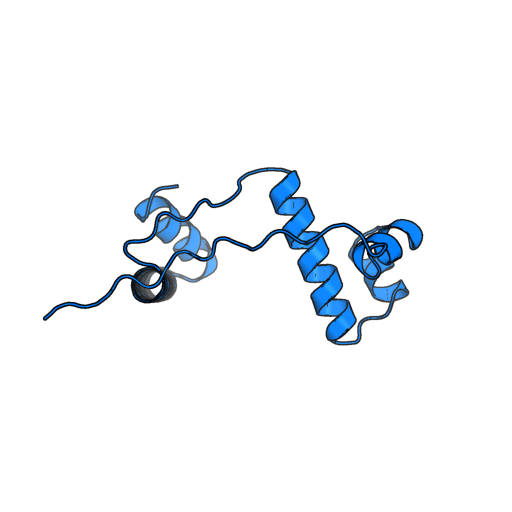3 3.470 -8.352 1.00 54.28 88 LEU A C 1
ATOM 691 O O . LEU A 1 88 ? -14.033 2.373 -8.827 1.00 54.28 88 LEU A O 1
ATOM 695 N N . GLY A 1 89 ? -13.518 4.556 -9.093 1.00 42.88 89 GLY A N 1
ATOM 696 C CA . GLY A 1 89 ? -13.496 4.535 -10.552 1.00 42.88 89 GLY A CA 1
ATOM 697 C C . GLY A 1 89 ? -12.650 3.367 -11.062 1.00 42.88 89 GLY A C 1
ATOM 698 O O . GLY A 1 89 ? -11.660 3.029 -10.402 1.00 42.88 89 GLY A O 1
ATOM 699 N N . PRO A 1 90 ? -13.051 2.741 -12.181 1.00 43.59 90 PRO A N 1
ATOM 700 C CA . PRO A 1 90 ? -12.353 1.587 -12.717 1.00 43.59 90 PRO A CA 1
ATOM 701 C C . PRO A 1 90 ? -10.885 1.970 -12.885 1.00 43.59 90 PRO A C 1
ATOM 703 O O . PRO A 1 90 ? -10.554 2.923 -13.591 1.00 43.59 90 PRO A O 1
ATOM 706 N N . GLY A 1 91 ? -10.004 1.269 -12.169 1.00 44.19 91 GLY A N 1
ATOM 707 C CA . GLY A 1 91 ? -8.600 1.248 -12.543 1.00 44.19 91 GLY A CA 1
ATOM 708 C C . GLY A 1 91 ? -8.564 0.772 -13.987 1.00 44.19 91 GLY A C 1
ATOM 709 O O . GLY A 1 91 ? -9.164 -0.258 -14.281 1.00 44.19 91 GLY A O 1
ATOM 710 N N . ALA A 1 92 ? -7.984 1.600 -14.854 1.00 42.66 92 ALA A N 1
ATOM 711 C CA . ALA A 1 92 ? -7.820 1.410 -16.288 1.00 42.66 92 ALA A CA 1
ATOM 712 C C . ALA A 1 92 ? -7.949 -0.057 -16.731 1.00 42.66 92 ALA A C 1
ATOM 714 O O . ALA A 1 92 ? -7.023 -0.850 -16.588 1.00 42.66 92 ALA A O 1
ATOM 715 N N . ALA A 1 93 ? -9.115 -0.398 -17.277 1.00 42.69 93 ALA A N 1
ATOM 716 C CA . ALA A 1 93 ? -9.236 -1.518 -18.186 1.00 42.69 93 ALA A CA 1
ATOM 717 C C . ALA A 1 93 ? -8.684 -1.045 -19.539 1.00 42.69 93 ALA A C 1
ATOM 719 O O . ALA A 1 93 ? -9.377 -0.388 -20.309 1.00 42.69 93 ALA A O 1
ATOM 720 N N . CYS A 1 94 ? -7.416 -1.327 -19.801 1.00 37.81 94 CYS A N 1
ATOM 721 C CA . CYS A 1 94 ? -6.886 -1.511 -21.149 1.00 37.81 94 CYS A CA 1
ATOM 722 C C . CYS A 1 94 ? -6.678 -3.027 -21.242 1.00 37.81 94 CYS A C 1
ATOM 724 O O . CYS A 1 94 ? -5.898 -3.576 -20.480 1.00 37.81 94 CYS A O 1
ATOM 726 N N . GLY A 1 95 ? -7.433 -3.812 -21.999 1.00 38.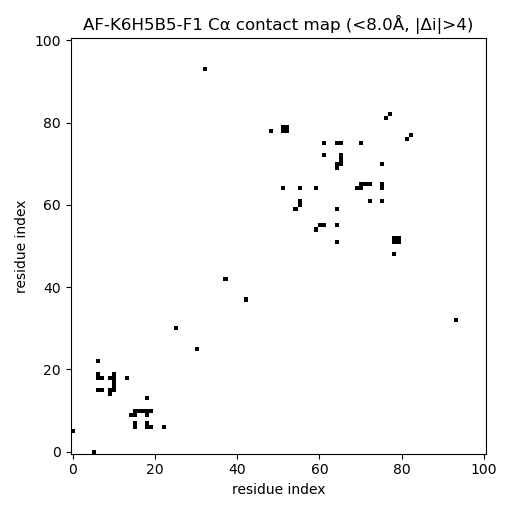91 95 GLY A N 1
ATOM 727 C CA . GLY A 1 95 ? -8.021 -3.583 -23.311 1.00 38.91 95 GLY A CA 1
ATOM 728 C C . GLY A 1 95 ? -7.544 -4.775 -24.134 1.00 38.91 95 GLY A C 1
ATOM 729 O O . GLY A 1 95 ? -6.370 -4.831 -24.480 1.00 38.91 95 GLY A O 1
ATOM 730 N N . HIS A 1 96 ? -8.412 -5.769 -24.333 1.00 42.00 96 HIS A N 1
ATOM 731 C CA . HIS A 1 96 ? -8.133 -6.926 -25.181 1.00 42.00 96 HIS A CA 1
ATOM 732 C C . HIS A 1 96 ? -7.780 -6.427 -26.589 1.00 42.00 96 HIS A C 1
ATOM 734 O O . HIS A 1 96 ? -8.655 -5.955 -27.308 1.00 42.00 96 HIS A O 1
ATOM 740 N N . GLY A 1 97 ? -6.499 -6.480 -26.950 1.00 35.62 97 GLY A N 1
ATOM 741 C CA . GLY A 1 97 ? -6.044 -6.364 -28.329 1.00 35.62 97 GLY A CA 1
ATOM 742 C C . GLY A 1 97 ? -5.968 -7.765 -28.911 1.00 35.62 97 GLY A C 1
ATOM 743 O O . GLY A 1 97 ? -5.199 -8.589 -28.423 1.00 35.62 97 GLY A O 1
ATOM 744 N N . GLU A 1 98 ? -6.824 -8.040 -29.889 1.00 38.00 98 GLU A N 1
ATOM 745 C CA . GLU A 1 98 ? -6.848 -9.273 -30.669 1.00 38.00 98 GLU A CA 1
ATOM 746 C C . GLU A 1 98 ? -5.450 -9.647 -31.178 1.00 38.00 98 GLU A C 1
ATOM 748 O O . GLU A 1 98 ? -4.759 -8.842 -31.801 1.00 38.00 98 GLU A O 1
ATOM 753 N N . VAL A 1 99 ? -5.060 -10.900 -30.940 1.00 42.44 99 VAL A N 1
ATOM 754 C CA . VAL A 1 99 ? -3.969 -11.550 -31.664 1.00 42.44 99 VAL A CA 1
ATOM 755 C C . VAL A 1 99 ? -4.567 -12.043 -32.978 1.00 42.44 99 VAL A C 1
ATOM 757 O O . VAL A 1 99 ? -5.291 -13.037 -32.999 1.00 42.44 99 VAL A O 1
ATOM 760 N N . VAL A 1 100 ? -4.310 -11.312 -34.059 1.00 43.34 100 VAL A N 1
ATOM 761 C CA . VAL A 1 100 ? -4.520 -11.793 -35.433 1.00 43.34 100 VAL A CA 1
ATOM 762 C C . VAL A 1 100 ? -3.196 -12.435 -35.891 1.00 43.34 100 VAL A C 1
ATOM 764 O O . VAL A 1 100 ? -2.148 -11.871 -35.571 1.00 43.34 100 VAL A O 1
ATOM 767 N N . PRO A 1 101 ? -3.234 -13.624 -36.530 1.00 53.62 101 PRO A N 1
ATOM 768 C CA . PRO A 1 101 ? -2.076 -14.506 -36.732 1.00 53.62 101 PRO A CA 1
ATOM 769 C C . PRO A 1 101 ? -0.991 -13.972 -37.672 1.00 53.62 101 PRO A C 1
ATOM 771 O O . PRO A 1 101 ? -1.312 -13.158 -38.568 1.00 53.62 101 PRO A O 1
#

Radius of gyration: 18.31 Å; Cα contacts (8 Å, |Δi|>4): 42; chains: 1; bounding box: 44×28×55 Å

Foldseek 3Di:
DDLVVQLVVVCVPPNNVVSVVVSVVCCVVQNPDDDDDDDDPVNVVVVLLVVLLVVVVVPDDLVNSCVVVVDDSVVSCCSNPPDPDDPPPDPDPDDDDDDDD

Secondary structure (DSSP, 8-state):
--HHHHHHHHHHHH-HHHHHHHHHHHHHHHTTS------SHHHHHHHHHHHHHHHHHTT--HHHHHHHHT--HHHHHHHHS--TT---PPP----------

pLDDT: mean 75.69, std 16.69, range [35.62, 92.31]

Mean predicted aligned error: 13.2 Å

Nearest PDB structures (foldseek):
  8b4h-assembly1_A  TM=6.740E-01  e=2.677E+00  Geobacillus stearothermophilus
  2q0o-assembly1_B  TM=4.770E-01  e=8.001E+00  Sinorhizobium fredii NGR234
  2k27-assembly1_A  TM=4.098E-01  e=5.998E+00  unclassified
  6ldi-assembly1_F  TM=3.436E-01  e=5.998E+00  Escherichia coli K-12

Sequence (101 aa):
MREAELEATLAQSLGAEAARAALDALIAAWGGCRLDIPNGTASRKRRRDAEIRRRHRDGADLFALRDQYGLSDRHLRRILYPAHGRPLGPGAACGHGEVVP

Solvent-accessible surface area (backbone atoms only — not comparable to full-atom values): 6406 Å² total; per-residue (Å²): 135,54,71,70,59,50,40,57,56,35,23,77,78,61,36,62,68,56,17,50,56,52,48,52,53,49,44,73,75,48,57,97,57,90,80,84,74,76,80,52,72,67,41,55,50,51,53,52,48,50,49,54,48,48,43,42,72,75,65,50,51,73,64,61,51,25,72,73,67,75,46,55,68,72,59,50,45,50,63,71,56,61,73,91,86,67,79,80,66,80,75,82,84,80,73,92,73,82,86,77,136

InterPro domains:
  IPR009057 Homedomain-like superfamily [SSF46689] (18-81)
  IPR014875 Mor transcription activator [PF08765] (9-80)